Protein AF-A0A969JGU1-F1 (afdb_monomer)

Structure (mmCIF, N/CA/C/O backbone):
data_AF-A0A969JGU1-F1
#
_entry.id   AF-A0A969JG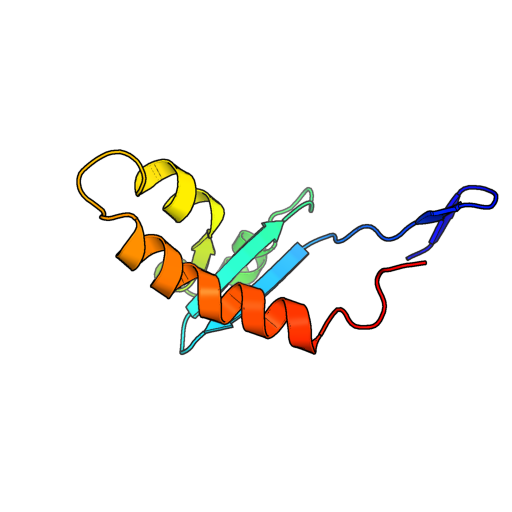U1-F1
#
loop_
_atom_site.group_PDB
_atom_site.id
_atom_site.type_symbol
_atom_site.label_atom_id
_atom_site.label_alt_id
_atom_site.label_comp_id
_atom_site.label_asym_id
_atom_site.label_entity_id
_atom_site.label_seq_id
_atom_site.pdbx_PDB_ins_code
_atom_site.Cartn_x
_atom_site.Cartn_y
_atom_site.Cartn_z
_atom_site.occupancy
_atom_site.B_iso_or_equiv
_atom_site.auth_seq_id
_atom_site.auth_comp_id
_atom_site.auth_asym_id
_atom_site.auth_atom_id
_atom_site.pdbx_PDB_model_num
ATOM 1 N N . MET A 1 1 ? 4.270 -0.070 -18.306 1.00 67.81 1 MET A N 1
ATOM 2 C CA . MET A 1 1 ? 4.761 -1.249 -19.057 1.00 67.81 1 MET A CA 1
ATOM 3 C C . MET A 1 1 ? 5.602 -0.751 -20.221 1.00 67.81 1 MET A C 1
ATOM 5 O O . MET A 1 1 ? 5.138 0.149 -20.910 1.00 67.81 1 MET A O 1
ATOM 9 N N . GLY A 1 2 ? 6.800 -1.289 -20.439 1.00 82.06 2 GLY A N 1
ATOM 10 C CA . GLY A 1 2 ? 7.751 -0.769 -21.430 1.00 82.06 2 GLY A CA 1
ATOM 11 C C . GLY A 1 2 ? 8.589 -1.863 -22.089 1.00 82.06 2 GLY A C 1
ATOM 12 O O . GLY A 1 2 ? 8.335 -3.052 -21.886 1.00 82.06 2 GLY A O 1
ATOM 13 N N . TRP A 1 3 ? 9.547 -1.454 -22.909 1.00 85.31 3 TRP A N 1
ATOM 14 C CA . TRP A 1 3 ? 10.533 -2.333 -23.532 1.00 85.31 3 TRP A CA 1
ATOM 15 C C . TRP A 1 3 ? 11.926 -1.833 -23.167 1.00 85.31 3 TRP A C 1
ATOM 17 O O . TRP A 1 3 ? 12.175 -0.631 -23.221 1.00 85.31 3 TRP A O 1
ATOM 27 N N . GLU A 1 4 ? 12.810 -2.750 -22.793 1.00 82.94 4 GLU A N 1
ATOM 28 C CA . GLU A 1 4 ? 14.234 -2.490 -22.594 1.00 82.94 4 GLU A CA 1
ATOM 29 C C . GLU A 1 4 ? 14.996 -3.382 -23.579 1.00 82.94 4 GLU A C 1
ATOM 31 O O . GLU A 1 4 ? 15.133 -4.593 -23.388 1.00 82.94 4 GLU A O 1
ATOM 36 N N . GLY A 1 5 ? 15.368 -2.801 -24.723 1.00 88.88 5 GLY A N 1
ATOM 37 C CA . GLY A 1 5 ? 15.790 -3.572 -25.893 1.00 88.88 5 GLY A CA 1
ATOM 38 C C . GLY A 1 5 ? 14.688 -4.536 -26.347 1.00 88.88 5 GLY A C 1
ATOM 39 O O . GLY A 1 5 ? 13.551 -4.128 -26.577 1.00 88.88 5 GLY A O 1
ATOM 40 N N . TYR A 1 6 ? 15.014 -5.827 -26.434 1.00 86.19 6 TYR A N 1
ATOM 41 C CA . TYR A 1 6 ? 14.067 -6.890 -26.800 1.00 86.19 6 TYR A CA 1
ATOM 42 C C . TYR A 1 6 ? 13.298 -7.471 -25.605 1.00 86.19 6 TYR A C 1
ATOM 44 O O . TYR A 1 6 ? 12.465 -8.360 -25.780 1.00 86.19 6 TYR A O 1
ATOM 52 N N . LYS A 1 7 ? 13.562 -6.999 -24.381 1.00 78.25 7 LYS A N 1
ATOM 53 C CA . LYS A 1 7 ? 12.909 -7.505 -23.174 1.00 78.25 7 LYS A CA 1
ATOM 54 C C . LYS A 1 7 ? 11.659 -6.688 -22.867 1.00 78.25 7 LYS A C 1
ATOM 56 O O . LYS A 1 7 ? 11.719 -5.467 -22.703 1.00 78.25 7 LYS A O 1
ATOM 61 N N . ARG A 1 8 ? 10.518 -7.365 -22.727 1.00 79.12 8 ARG A N 1
ATOM 62 C CA . ARG A 1 8 ? 9.303 -6.747 -22.192 1.00 79.12 8 ARG A CA 1
ATOM 63 C C . ARG A 1 8 ? 9.497 -6.501 -20.696 1.00 79.12 8 ARG A C 1
ATOM 65 O O . ARG A 1 8 ? 9.749 -7.437 -19.944 1.00 79.12 8 ARG A O 1
ATOM 72 N N . VAL A 1 9 ? 9.361 -5.250 -20.260 1.00 80.69 9 VAL A N 1
ATOM 73 C CA . VAL A 1 9 ? 9.490 -4.881 -18.844 1.00 80.69 9 VAL A CA 1
ATOM 74 C C . VAL A 1 9 ? 8.127 -4.493 -18.281 1.00 80.69 9 VAL A C 1
ATOM 76 O O . VAL A 1 9 ? 7.460 -3.559 -18.752 1.00 80.69 9 VAL A O 1
ATOM 79 N N . PHE A 1 10 ? 7.721 -5.214 -17.239 1.00 79.31 10 PHE A N 1
ATOM 80 C CA . PHE A 1 10 ? 6.551 -4.909 -16.430 1.00 79.31 10 PHE A CA 1
ATOM 81 C C . PHE A 1 10 ? 6.995 -4.602 -15.000 1.00 79.31 10 PHE A C 1
ATOM 83 O O . PHE A 1 10 ? 7.358 -5.499 -14.249 1.00 79.31 10 PHE A O 1
ATOM 90 N N . ASN A 1 11 ? 6.946 -3.323 -14.631 1.00 77.62 11 ASN A N 1
ATOM 91 C CA . ASN A 1 11 ? 7.184 -2.889 -13.262 1.00 77.62 11 ASN A CA 1
ATOM 92 C C . ASN A 1 11 ? 5.836 -2.624 -12.593 1.00 77.62 11 ASN A C 1
ATOM 94 O O . ASN A 1 11 ? 5.114 -1.706 -12.988 1.00 77.62 11 ASN A O 1
ATOM 98 N N . LEU A 1 12 ? 5.509 -3.440 -11.592 1.00 80.75 12 LEU A N 1
ATOM 99 C CA . LEU A 1 12 ? 4.404 -3.187 -10.676 1.00 80.75 12 LEU A CA 1
ATOM 100 C C . LEU A 1 12 ? 4.835 -2.079 -9.711 1.00 80.75 12 LEU A C 1
ATOM 102 O O . LEU A 1 12 ? 5.751 -2.285 -8.919 1.00 80.75 12 LEU A O 1
ATOM 106 N N . LEU A 1 13 ? 4.229 -0.898 -9.840 1.00 84.81 13 LEU A N 1
ATOM 107 C CA . LEU A 1 13 ? 4.573 0.272 -9.025 1.00 84.81 13 LEU A CA 1
ATOM 108 C C . LEU A 1 13 ? 3.916 0.228 -7.647 1.00 84.81 13 LEU A C 1
ATOM 110 O O . LEU A 1 13 ? 4.535 0.604 -6.663 1.00 84.81 13 LEU A O 1
ATOM 114 N N . PHE A 1 14 ? 2.677 -0.244 -7.572 1.00 85.44 14 PHE A N 1
ATOM 115 C CA . PHE A 1 14 ? 1.993 -0.513 -6.318 1.00 85.44 14 PHE A CA 1
ATOM 116 C C . PHE A 1 14 ? 0.914 -1.571 -6.538 1.00 85.44 14 PHE A C 1
ATOM 118 O O . PHE A 1 14 ? 0.387 -1.718 -7.644 1.00 85.44 14 PHE A O 1
ATOM 125 N N . HIS A 1 15 ? 0.578 -2.290 -5.476 1.00 86.25 15 HIS A N 1
ATOM 126 C CA . HIS A 1 15 ? -0.479 -3.287 -5.443 1.00 86.25 15 HIS A CA 1
ATOM 127 C C . HIS A 1 15 ? -1.286 -3.090 -4.164 1.00 86.25 15 HIS A C 1
ATOM 129 O O . HIS A 1 15 ? -0.744 -3.155 -3.059 1.00 86.25 15 HIS A O 1
ATOM 135 N N . LEU A 1 16 ? -2.573 -2.795 -4.335 1.00 88.12 16 LEU A N 1
ATOM 136 C CA . LEU A 1 16 ? -3.517 -2.550 -3.256 1.00 88.12 16 LEU A CA 1
ATOM 137 C C . LEU A 1 16 ? -4.714 -3.484 -3.404 1.00 88.12 16 LEU A C 1
ATOM 139 O O . LEU A 1 16 ? -5.296 -3.537 -4.485 1.00 88.12 16 LEU A O 1
ATOM 143 N N . ASP A 1 17 ? -5.128 -4.111 -2.309 1.00 85.19 17 ASP A N 1
ATOM 144 C CA . ASP A 1 17 ? -6.398 -4.831 -2.231 1.00 85.19 17 ASP A CA 1
ATOM 145 C C . ASP A 1 17 ? -7.390 -4.071 -1.353 1.00 85.19 17 ASP A C 1
ATOM 147 O O . ASP A 1 17 ? -7.026 -3.464 -0.346 1.00 85.19 17 ASP A O 1
ATOM 151 N N . ILE A 1 18 ? -8.673 -4.126 -1.700 1.00 87.31 18 ILE A N 1
ATOM 152 C CA . ILE A 1 18 ? -9.751 -3.609 -0.855 1.00 87.31 18 ILE A CA 1
ATOM 153 C C . ILE A 1 18 ? -10.558 -4.807 -0.374 1.00 87.31 18 ILE A C 1
ATOM 155 O O . ILE A 1 18 ? -11.198 -5.491 -1.168 1.00 87.31 18 ILE A O 1
ATOM 159 N N . ILE A 1 19 ? -10.513 -5.073 0.931 1.00 84.88 19 ILE A N 1
ATOM 160 C CA . ILE A 1 19 ? -11.196 -6.215 1.545 1.00 84.88 19 ILE A CA 1
ATOM 161 C C . ILE A 1 19 ? -12.086 -5.675 2.661 1.00 84.88 19 ILE A C 1
ATOM 163 O O . ILE A 1 19 ? -11.600 -5.223 3.701 1.00 84.88 19 ILE A O 1
ATOM 167 N N . GLY A 1 20 ? -13.400 -5.706 2.428 1.00 86.81 20 GLY A N 1
ATOM 168 C CA . GLY A 1 20 ? -14.378 -5.057 3.300 1.00 86.81 20 GLY A CA 1
ATOM 169 C C . GLY A 1 20 ? -14.235 -3.534 3.25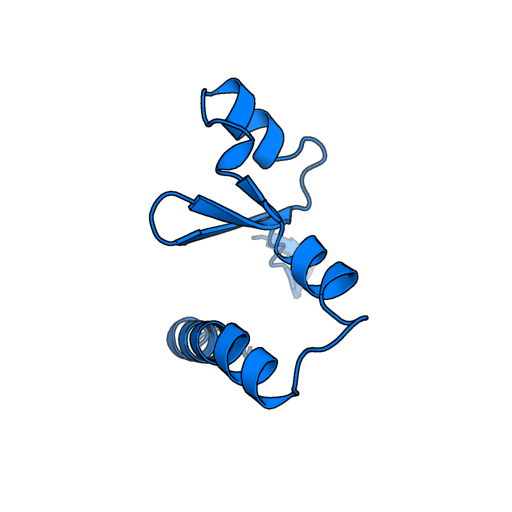4 1.00 86.81 20 GLY A C 1
ATOM 170 O O . GLY A 1 20 ? -14.277 -2.938 2.183 1.00 86.81 20 GLY A O 1
ATOM 171 N N . ASP A 1 21 ? -14.051 -2.906 4.415 1.00 87.38 21 ASP A N 1
ATOM 172 C CA . ASP A 1 21 ? -13.862 -1.456 4.562 1.00 87.38 21 ASP A CA 1
ATOM 173 C C . ASP A 1 21 ? -12.384 -1.040 4.698 1.00 87.38 21 ASP A C 1
ATOM 175 O O . ASP A 1 21 ? -12.079 0.101 5.066 1.00 87.38 21 ASP A O 1
ATOM 179 N N . LYS A 1 22 ? -11.462 -1.971 4.423 1.00 85.56 22 LYS A N 1
ATOM 180 C CA . LYS A 1 22 ? -10.019 -1.812 4.626 1.00 85.56 22 LYS A CA 1
ATOM 181 C C . LYS A 1 22 ? -9.258 -1.880 3.314 1.00 85.56 22 LYS A C 1
ATOM 183 O O . LYS A 1 22 ? -9.610 -2.640 2.414 1.00 85.56 22 LYS A O 1
ATOM 188 N N . ILE A 1 23 ? -8.176 -1.114 3.261 1.00 88.88 23 ILE A N 1
ATOM 189 C CA . ILE A 1 23 ? -7.233 -1.073 2.150 1.00 88.88 23 ILE A CA 1
ATOM 190 C C . ILE A 1 23 ? -5.946 -1.758 2.600 1.00 88.88 23 ILE A C 1
ATOM 192 O O . ILE A 1 23 ? -5.364 -1.404 3.628 1.00 88.88 23 ILE A O 1
ATOM 196 N N . TRP A 1 24 ? -5.510 -2.727 1.814 1.00 87.56 24 TRP A N 1
ATOM 197 C CA . TRP A 1 24 ? -4.355 -3.570 2.053 1.00 87.56 24 TRP A CA 1
ATOM 198 C C . TRP A 1 24 ? -3.255 -3.205 1.070 1.00 87.56 24 TRP A C 1
ATOM 200 O O . TRP A 1 24 ? -3.420 -3.369 -0.132 1.00 87.56 24 TRP A O 1
ATOM 210 N N . VAL A 1 25 ? -2.138 -2.701 1.580 1.00 88.62 25 VAL A N 1
ATOM 211 C CA . VAL A 1 25 ? -0.956 -2.378 0.785 1.00 88.62 25 VAL A CA 1
ATOM 212 C C . VAL A 1 25 ? -0.079 -3.623 0.701 1.00 88.62 25 VAL A C 1
ATOM 214 O O . VAL A 1 25 ? 0.520 -4.034 1.700 1.00 88.62 25 VAL A O 1
ATOM 217 N N . GLN A 1 26 ? -0.057 -4.239 -0.480 1.00 84.75 26 GLN A N 1
ATOM 218 C CA . GLN A 1 26 ? 0.719 -5.444 -0.784 1.00 84.75 26 GLN A CA 1
ATOM 219 C C . GLN A 1 26 ? 2.155 -5.082 -1.155 1.00 84.75 26 GLN A C 1
ATOM 221 O O . GLN A 1 26 ? 3.112 -5.623 -0.606 1.00 84.75 26 GLN A O 1
ATOM 226 N N . GLU A 1 27 ? 2.295 -4.123 -2.067 1.00 83.38 27 GLU A N 1
ATOM 227 C CA . GLU A 1 27 ? 3.575 -3.610 -2.536 1.00 83.38 27 GLU A CA 1
ATOM 228 C C . GLU A 1 27 ? 3.417 -2.122 -2.863 1.00 83.38 27 GLU A C 1
ATOM 230 O O . GLU A 1 27 ? 2.399 -1.712 -3.421 1.00 83.38 27 GLU A O 1
ATOM 235 N N . ASP A 1 28 ? 4.409 -1.311 -2.513 1.00 87.75 28 ASP A N 1
ATOM 236 C CA . ASP A 1 28 ? 4.472 0.112 -2.849 1.00 87.75 28 ASP A CA 1
ATOM 237 C C . ASP A 1 28 ? 5.930 0.456 -3.175 1.00 87.75 28 ASP A C 1
ATOM 239 O O . ASP A 1 28 ? 6.801 0.358 -2.311 1.00 87.75 28 ASP A O 1
ATOM 243 N N . LYS A 1 29 ? 6.205 0.778 -4.442 1.00 84.69 29 LYS A N 1
ATOM 244 C CA . LYS A 1 29 ? 7.532 1.152 -4.968 1.00 84.69 29 LYS A CA 1
ATOM 245 C C . LYS A 1 29 ? 7.611 2.630 -5.329 1.00 84.69 29 LYS A C 1
ATOM 247 O O . LYS A 1 29 ? 8.546 3.047 -6.010 1.00 84.69 29 LYS A O 1
ATOM 252 N N . MET A 1 30 ? 6.604 3.409 -4.950 1.00 84.88 30 MET A N 1
ATOM 253 C CA . MET A 1 30 ? 6.585 4.839 -5.211 1.00 84.88 30 MET A CA 1
ATOM 254 C C . MET A 1 30 ? 7.510 5.553 -4.220 1.00 84.88 30 MET A C 1
ATOM 256 O O . MET A 1 30 ? 7.552 5.203 -3.045 1.00 84.88 30 MET A O 1
ATOM 260 N N . GLU A 1 31 ? 8.215 6.591 -4.676 1.00 83.44 31 GLU A N 1
ATOM 261 C CA . GLU A 1 31 ? 9.019 7.452 -3.787 1.00 83.44 31 GLU A CA 1
ATOM 262 C C . GLU A 1 31 ? 8.155 8.148 -2.726 1.00 83.44 31 GLU A C 1
ATOM 264 O O . GLU A 1 31 ? 8.583 8.348 -1.594 1.00 83.44 31 GLU A O 1
ATOM 269 N N . TYR A 1 32 ? 6.914 8.476 -3.095 1.00 82.31 32 TYR A N 1
ATOM 270 C CA . TYR A 1 32 ? 5.886 8.982 -2.192 1.00 82.31 32 TYR A CA 1
ATOM 271 C C . TYR A 1 32 ? 4.850 7.891 -1.969 1.00 82.31 32 TYR A C 1
ATOM 273 O O . TYR A 1 32 ? 4.178 7.496 -2.930 1.00 82.31 32 TYR A O 1
ATOM 281 N N . SER A 1 33 ? 4.697 7.438 -0.723 1.00 84.44 33 SER A N 1
ATOM 282 C CA . SER A 1 33 ? 3.843 6.292 -0.431 1.00 84.44 33 SER A CA 1
ATOM 283 C C . SER A 1 33 ? 2.398 6.541 -0.859 1.00 84.44 33 SER A C 1
ATOM 285 O O . SER A 1 33 ? 1.785 7.568 -0.537 1.00 84.44 33 SER A O 1
ATOM 287 N N . ILE A 1 34 ? 1.813 5.563 -1.550 1.00 87.44 34 ILE A N 1
ATOM 288 C CA . ILE A 1 34 ? 0.402 5.624 -1.935 1.00 87.44 34 ILE A CA 1
ATOM 289 C C . ILE A 1 34 ? -0.504 5.668 -0.699 1.00 87.44 34 ILE A C 1
ATOM 291 O O . ILE A 1 34 ? -1.540 6.331 -0.716 1.00 87.44 34 ILE A O 1
ATOM 295 N N . ALA A 1 35 ? -0.089 5.030 0.400 1.00 87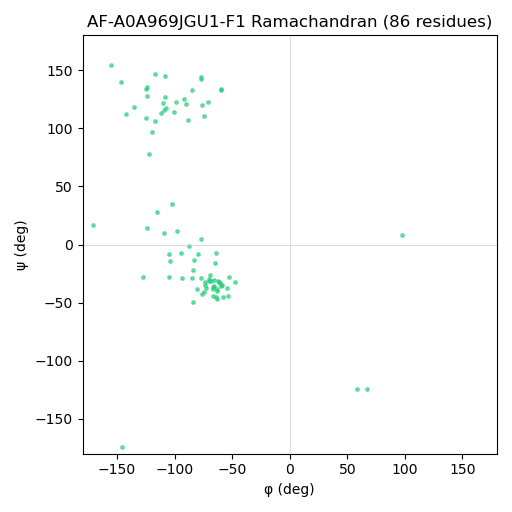.31 35 ALA A N 1
ATOM 296 C CA . ALA A 1 35 ? -0.822 5.040 1.658 1.00 87.31 35 ALA A CA 1
ATOM 297 C C . ALA A 1 35 ? -0.925 6.455 2.249 1.00 87.31 35 ALA A C 1
ATOM 299 O O . ALA A 1 35 ? -1.987 6.836 2.736 1.00 87.31 35 ALA A O 1
ATOM 300 N N . GLU A 1 36 ? 0.14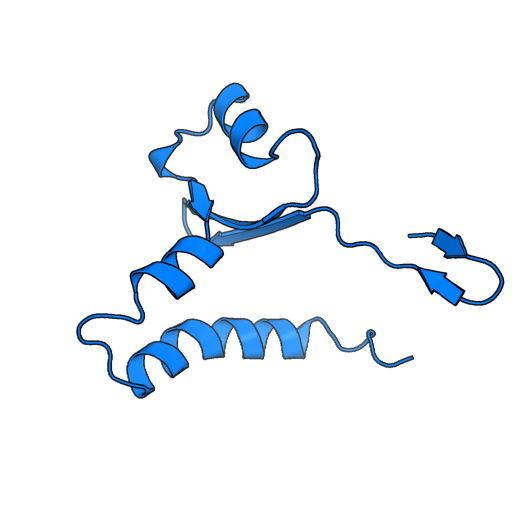1 7.252 2.172 1.00 90.12 36 GLU A N 1
ATOM 301 C CA . GLU A 1 36 ? 0.154 8.630 2.682 1.00 90.12 36 GLU A CA 1
ATOM 302 C C . GLU A 1 36 ? -0.779 9.530 1.872 1.00 90.12 36 GLU A C 1
ATOM 304 O O . GLU A 1 36 ? -1.623 10.217 2.447 1.00 90.12 36 GLU A O 1
ATOM 309 N N . LYS A 1 37 ? -0.744 9.419 0.539 1.00 90.81 37 LYS A N 1
ATOM 310 C CA . LYS A 1 37 ? -1.679 10.138 -0.342 1.00 90.81 37 LYS A CA 1
ATOM 311 C C . LYS A 1 37 ? -3.139 9.776 -0.072 1.00 90.81 37 LYS A C 1
ATOM 313 O O . LYS A 1 37 ? -4.022 10.626 -0.174 1.00 90.81 37 LYS A O 1
ATOM 318 N N . LEU A 1 38 ? -3.418 8.516 0.263 1.00 89.94 38 LEU A N 1
ATOM 319 C CA . LEU A 1 38 ? -4.767 8.087 0.639 1.00 89.94 38 LEU A CA 1
ATOM 320 C C . LEU A 1 38 ? -5.208 8.736 1.959 1.00 89.94 38 LEU A C 1
ATOM 322 O O . LEU A 1 38 ? -6.362 9.158 2.064 1.00 89.94 38 LEU A O 1
ATOM 326 N N . VAL A 1 39 ? -4.299 8.884 2.927 1.00 91.94 39 VAL A N 1
ATOM 327 C CA . VAL A 1 39 ? -4.575 9.612 4.177 1.00 91.94 39 VAL A CA 1
ATOM 328 C C . VAL A 1 39 ? -4.860 11.088 3.920 1.00 91.94 39 VAL A C 1
ATOM 330 O O . VAL A 1 39 ? -5.849 11.606 4.436 1.00 91.94 39 VAL A O 1
ATOM 333 N N . GLU A 1 40 ? -4.061 11.751 3.085 1.00 93.94 40 GLU A N 1
ATOM 334 C CA . GLU A 1 40 ? -4.279 13.155 2.697 1.00 93.94 40 GLU A CA 1
ATOM 335 C C . GLU A 1 40 ? -5.638 13.370 2.022 1.00 93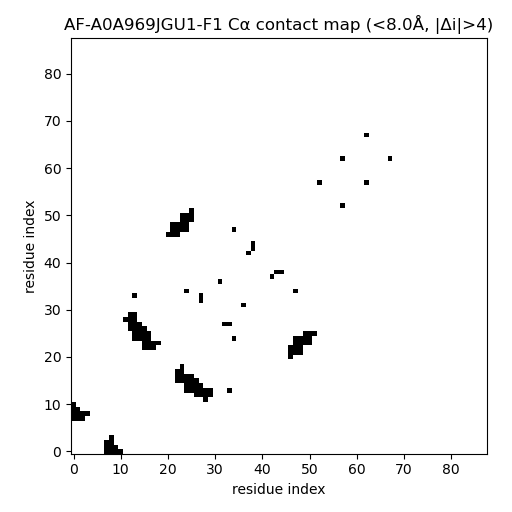.94 40 GLU A C 1
ATOM 337 O O . GLU A 1 40 ? -6.300 14.381 2.246 1.00 93.94 40 GLU A O 1
ATOM 342 N N . LYS A 1 41 ? -6.099 12.387 1.241 1.00 93.00 41 LYS A N 1
ATOM 343 C CA . LYS A 1 41 ? -7.431 12.395 0.617 1.00 93.00 41 LYS A CA 1
ATOM 344 C C . LYS A 1 41 ? -8.579 12.055 1.575 1.00 93.00 41 LYS A C 1
ATOM 346 O O . LYS A 1 41 ? -9.723 11.962 1.135 1.00 93.00 41 LYS A O 1
ATOM 351 N N . GLY A 1 42 ? -8.298 11.887 2.866 1.00 93.12 42 GLY A N 1
ATOM 352 C CA . GLY A 1 42 ? -9.304 11.707 3.910 1.00 93.12 42 GLY A CA 1
ATOM 353 C C . GLY A 1 42 ? -9.571 10.257 4.307 1.00 93.12 42 GLY A C 1
ATOM 354 O O . GLY A 1 42 ? -10.495 10.012 5.084 1.00 93.12 42 GLY A O 1
ATOM 355 N N . ILE A 1 43 ? -8.788 9.281 3.829 1.00 91.50 43 ILE A N 1
ATOM 356 C CA . ILE A 1 43 ? -8.903 7.901 4.318 1.00 91.50 43 ILE A CA 1
ATOM 357 C C . ILE A 1 43 ? -8.234 7.813 5.695 1.00 91.50 43 ILE A C 1
ATOM 359 O O . ILE A 1 43 ? -7.035 8.053 5.822 1.00 91.50 43 ILE A O 1
ATOM 363 N N . PRO A 1 44 ? -8.960 7.428 6.759 1.00 91.06 44 PRO A N 1
ATOM 364 C CA . PRO A 1 44 ? -8.359 7.305 8.077 1.00 91.06 44 PRO A CA 1
ATOM 365 C C . PRO A 1 44 ? -7.214 6.290 8.062 1.00 91.06 44 PRO A C 1
ATOM 367 O O . PRO A 1 44 ? -7.396 5.161 7.606 1.00 91.06 44 PRO A O 1
ATOM 370 N N . LYS A 1 45 ? -6.068 6.635 8.665 1.00 88.50 45 LYS A N 1
ATOM 371 C CA . LYS A 1 45 ? -4.891 5.745 8.761 1.00 88.50 45 LYS A CA 1
ATOM 372 C C . LYS A 1 45 ? -5.220 4.360 9.343 1.00 88.50 45 LYS A C 1
ATOM 374 O O . LYS A 1 45 ? -4.599 3.374 8.980 1.00 88.50 45 LYS A O 1
ATOM 379 N N . LYS A 1 46 ? -6.257 4.268 10.188 1.00 89.56 46 LYS A N 1
ATOM 380 C CA . LYS A 1 46 ? -6.774 3.014 10.772 1.00 89.56 46 LYS A CA 1
ATOM 381 C C . LYS A 1 46 ? -7.369 2.029 9.752 1.00 89.56 46 LYS A C 1
ATOM 383 O O . LYS A 1 46 ? -7.591 0.876 10.106 1.00 89.56 46 LYS A O 1
ATOM 388 N N . ARG A 1 47 ? -7.673 2.472 8.529 1.00 87.75 47 ARG A N 1
ATOM 389 C CA . ARG A 1 47 ? -8.197 1.629 7.441 1.00 87.75 47 ARG A CA 1
ATOM 390 C C . ARG A 1 47 ? -7.110 1.106 6.503 1.00 87.75 47 ARG A C 1
ATOM 392 O O . ARG A 1 47 ? -7.423 0.289 5.644 1.00 87.75 47 ARG A O 1
ATOM 399 N N . LEU A 1 48 ? -5.868 1.560 6.665 1.00 89.00 48 LEU A N 1
ATOM 400 C CA . LEU A 1 48 ? -4.726 1.165 5.847 1.00 89.00 48 LEU A CA 1
ATOM 401 C C . LEU A 1 48 ? -3.915 0.097 6.581 1.00 89.00 48 LEU A C 1
ATOM 403 O O . LEU A 1 48 ? -3.441 0.321 7.695 1.00 89.00 48 LEU A O 1
ATOM 407 N N . PHE A 1 49 ? -3.747 -1.056 5.944 1.00 86.81 49 PHE A N 1
ATOM 408 C CA . PHE A 1 49 ? -3.020 -2.196 6.487 1.00 86.81 49 PHE A CA 1
ATOM 409 C C . PHE A 1 49 ? -1.915 -2.595 5.525 1.00 86.81 49 PHE A C 1
ATOM 411 O O . PHE A 1 49 ? -2.160 -2.819 4.348 1.00 86.81 49 PHE A O 1
ATOM 418 N N . TRP A 1 50 ? -0.693 -2.706 6.023 1.00 84.00 50 TRP A N 1
ATOM 419 C CA . TRP A 1 50 ? 0.423 -3.199 5.229 1.00 84.00 50 TRP A CA 1
ATOM 420 C C . TRP A 1 50 ? 0.510 -4.713 5.376 1.00 84.00 50 TRP A C 1
ATOM 422 O O . TRP A 1 50 ? 0.690 -5.207 6.495 1.00 84.00 50 TRP A O 1
ATOM 432 N N . LEU A 1 51 ? 0.409 -5.462 4.274 1.00 77.56 51 LEU A N 1
ATOM 433 C CA . LEU A 1 51 ? 0.467 -6.923 4.363 1.00 77.56 51 LEU A CA 1
ATOM 434 C C . LEU A 1 51 ? 1.855 -7.393 4.832 1.00 77.56 51 LEU A C 1
ATOM 436 O O . LEU A 1 51 ? 1.954 -8.306 5.656 1.00 77.56 51 LEU A O 1
ATOM 440 N N . ILE A 1 52 ? 2.921 -6.700 4.410 1.00 68.12 52 ILE A N 1
ATOM 441 C CA . ILE A 1 52 ? 4.302 -7.007 4.816 1.00 68.12 52 ILE A CA 1
ATOM 442 C C . ILE A 1 52 ? 4.461 -7.031 6.348 1.00 68.12 52 ILE A C 1
ATOM 444 O O . ILE A 1 52 ? 5.111 -7.933 6.880 1.00 68.12 52 ILE A O 1
ATOM 448 N N . PHE A 1 53 ? 3.781 -6.133 7.074 1.00 62.53 53 PHE A N 1
ATOM 449 C CA . PHE A 1 53 ? 3.854 -6.030 8.536 1.00 62.53 53 PHE A CA 1
ATOM 450 C C . PHE A 1 53 ? 3.190 -7.212 9.254 1.00 62.53 53 PHE A C 1
ATOM 452 O O . PHE A 1 53 ? 3.656 -7.622 10.316 1.00 62.53 53 PHE A O 1
ATOM 459 N N . LEU A 1 54 ? 2.139 -7.811 8.684 1.00 59.28 54 LEU A N 1
ATOM 460 C CA . LEU A 1 54 ? 1.513 -9.000 9.273 1.00 59.28 54 LEU A CA 1
ATOM 461 C C . LEU A 1 54 ? 2.370 -10.252 9.096 1.00 59.28 54 LEU A C 1
ATOM 463 O O . LEU A 1 54 ? 2.383 -11.114 9.974 1.00 59.28 54 LEU A O 1
ATOM 467 N N . THR A 1 55 ? 3.124 -10.332 8.000 1.00 58.31 55 THR A N 1
ATOM 468 C CA . THR A 1 55 ? 4.033 -11.461 7.775 1.00 58.31 55 THR A CA 1
ATOM 469 C C . THR A 1 55 ? 5.261 -11.401 8.681 1.00 58.31 55 THR A C 1
ATOM 471 O O . THR A 1 55 ? 5.664 -12.427 9.213 1.00 58.31 55 THR A O 1
ATOM 474 N N . THR A 1 56 ? 5.814 -10.214 8.946 1.00 57.84 56 THR A N 1
ATOM 475 C CA . THR A 1 56 ? 7.024 -10.071 9.778 1.00 57.84 56 THR A CA 1
ATOM 476 C C . THR A 1 56 ? 6.743 -10.016 11.283 1.00 57.84 56 THR A C 1
ATOM 478 O O . THR A 1 56 ? 7.573 -10.484 12.057 1.00 5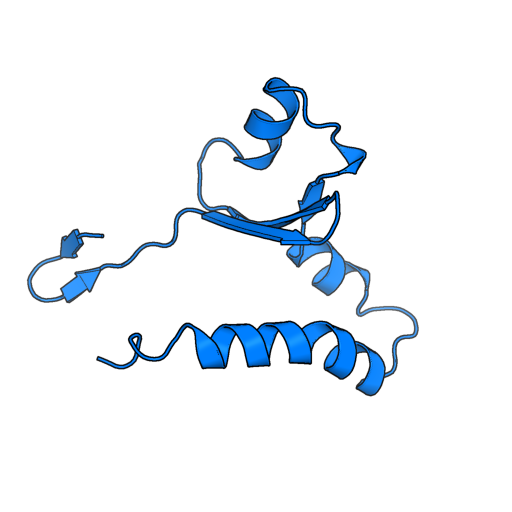7.84 56 THR A O 1
ATOM 481 N N . ILE A 1 57 ? 5.577 -9.523 11.725 1.00 58.34 57 ILE A N 1
ATOM 482 C CA . ILE A 1 57 ? 5.233 -9.433 13.162 1.00 58.34 57 ILE A CA 1
ATOM 483 C C . ILE A 1 57 ? 4.451 -10.671 13.651 1.00 58.34 57 ILE A C 1
ATOM 485 O O . ILE A 1 57 ? 4.573 -11.061 14.813 1.00 58.34 57 ILE A O 1
ATOM 489 N N . GLY A 1 58 ? 3.687 -11.341 12.777 1.00 48.50 58 GLY A N 1
ATOM 490 C CA . GLY A 1 58 ? 2.850 -12.499 13.129 1.00 48.50 58 GLY A CA 1
ATOM 491 C C . GLY A 1 58 ? 3.567 -13.855 13.181 1.00 48.50 58 GLY A C 1
ATOM 492 O O . GLY A 1 58 ? 3.014 -14.814 13.719 1.00 48.50 58 GLY A O 1
ATOM 493 N N . LEU A 1 59 ? 4.796 -13.956 12.665 1.00 48.56 59 LEU A N 1
ATOM 494 C CA . LEU A 1 59 ? 5.523 -15.230 12.591 1.00 48.56 59 LEU A CA 1
ATOM 495 C C . LEU A 1 59 ? 6.196 -15.666 13.905 1.00 48.56 59 LEU A C 1
ATOM 497 O O . LEU A 1 59 ? 6.675 -16.793 13.975 1.00 48.56 59 LEU A O 1
ATOM 501 N N . ILE A 1 60 ? 6.232 -14.835 14.956 1.00 50.09 60 ILE A N 1
ATOM 502 C CA . ILE A 1 60 ? 7.143 -15.095 16.089 1.00 50.09 60 ILE A CA 1
ATOM 503 C C . ILE A 1 60 ? 6.485 -15.635 17.371 1.00 50.09 60 ILE A C 1
ATOM 505 O O . ILE A 1 60 ? 7.231 -16.064 18.246 1.00 50.09 60 ILE A O 1
ATOM 509 N N . ARG A 1 61 ? 5.149 -15.716 17.544 1.00 47.16 61 ARG A N 1
ATOM 510 C CA . ARG A 1 61 ? 4.640 -16.141 18.876 1.00 47.16 61 ARG A CA 1
ATOM 511 C C . ARG A 1 61 ? 3.639 -17.277 19.067 1.00 47.16 61 ARG A C 1
ATOM 513 O O . ARG A 1 61 ? 3.745 -17.876 20.132 1.00 47.16 61 ARG A O 1
ATOM 520 N N . SER A 1 62 ? 2.736 -17.653 18.157 1.00 52.25 62 SER A N 1
ATOM 521 C CA . SER A 1 62 ? 1.886 -18.840 18.440 1.00 52.25 62 SER A CA 1
ATOM 522 C C . SER A 1 62 ? 1.004 -19.376 17.300 1.00 52.25 62 SER A C 1
ATOM 524 O O . SER A 1 62 ? 0.047 -20.100 17.578 1.00 52.25 62 SER A O 1
ATOM 526 N N . MET A 1 63 ? 1.229 -19.021 16.033 1.00 49.44 63 MET A N 1
ATOM 527 C CA . MET A 1 63 ? 0.337 -19.472 14.952 1.00 49.44 63 MET A CA 1
ATOM 528 C C . MET A 1 63 ? 0.721 -20.859 14.424 1.00 49.44 63 MET A C 1
ATOM 530 O O . MET A 1 63 ? 1.886 -21.123 14.129 1.00 49.44 63 MET A O 1
ATOM 534 N N . ARG A 1 64 ? -0.270 -21.751 14.281 1.00 60.78 64 ARG A N 1
ATOM 535 C CA . ARG A 1 64 ? -0.086 -23.058 13.633 1.00 60.78 64 ARG A CA 1
ATOM 536 C C . ARG A 1 64 ? -0.046 -22.864 12.116 1.00 60.78 64 ARG A C 1
ATOM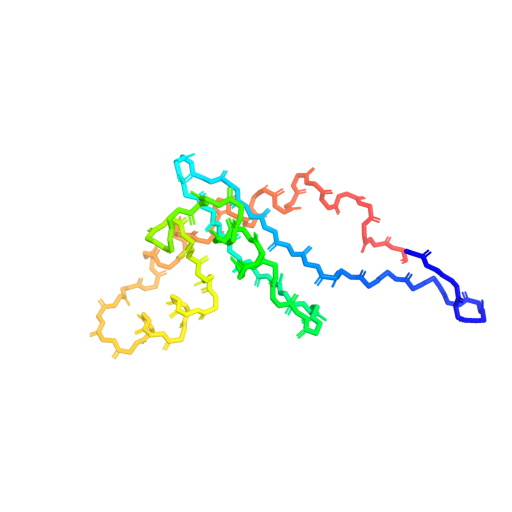 538 O O . ARG A 1 64 ? -0.802 -22.065 11.573 1.00 60.78 64 ARG A O 1
ATOM 545 N N . LEU A 1 65 ? 0.783 -23.649 11.422 1.00 52.72 65 LEU A N 1
ATOM 546 C CA . LEU A 1 65 ? 0.938 -23.640 9.954 1.00 52.72 65 LEU A CA 1
ATOM 547 C C . LEU A 1 65 ? -0.400 -23.659 9.185 1.00 52.72 65 LEU A C 1
ATOM 549 O O . LEU A 1 65 ? -0.521 -23.044 8.132 1.00 52.72 65 LEU A O 1
ATOM 553 N N . LEU A 1 66 ? -1.428 -24.313 9.730 1.00 57.16 66 LEU A N 1
ATOM 554 C CA . LEU A 1 66 ? -2.761 -24.387 9.124 1.00 57.16 66 LEU A CA 1
ATOM 555 C C . LEU A 1 66 ? -3.508 -23.041 9.107 1.00 57.16 66 LEU A C 1
ATOM 557 O O . LEU A 1 66 ? -4.270 -22.784 8.176 1.00 57.16 66 LEU A O 1
ATOM 561 N N . ASP A 1 67 ? -3.275 -22.170 10.090 1.00 56.53 67 ASP A N 1
ATOM 562 C CA . ASP A 1 67 ? -3.894 -20.840 10.152 1.00 56.53 67 ASP A CA 1
ATOM 563 C C . ASP A 1 67 ? -3.257 -19.895 9.118 1.00 56.53 67 ASP A C 1
ATOM 565 O O . ASP A 1 67 ? -3.953 -19.114 8.471 1.00 56.53 67 ASP A O 1
ATOM 569 N N . TYR A 1 68 ? -1.948 -20.046 8.878 1.00 54.16 68 TYR A N 1
ATOM 570 C CA . TYR A 1 68 ? -1.218 -19.359 7.805 1.00 54.16 68 TYR A CA 1
ATOM 571 C C . TYR A 1 68 ? -1.734 -19.765 6.418 1.00 54.16 68 TYR A C 1
ATOM 573 O O . TYR A 1 68 ? -2.046 -18.911 5.587 1.00 54.16 68 TYR A O 1
ATOM 581 N N . ILE A 1 69 ? -1.909 -21.073 6.199 1.00 57.66 69 ILE A N 1
ATOM 582 C CA . ILE A 1 69 ? -2.468 -21.625 4.959 1.00 57.66 69 ILE A CA 1
ATOM 583 C C . ILE A 1 69 ? -3.860 -21.040 4.705 1.00 57.66 69 ILE A C 1
ATOM 585 O O . ILE A 1 69 ? -4.111 -20.577 3.602 1.00 57.66 69 ILE A O 1
ATOM 589 N N . ARG A 1 70 ? -4.743 -20.957 5.708 1.00 60.75 70 ARG A N 1
ATOM 590 C CA . ARG A 1 70 ? -6.092 -20.375 5.549 1.00 60.75 70 ARG A CA 1
ATOM 591 C C . ARG A 1 70 ? -6.101 -18.879 5.232 1.00 60.75 70 ARG A C 1
ATOM 593 O O . ARG A 1 70 ? -7.014 -18.424 4.551 1.00 60.75 70 ARG A O 1
ATOM 600 N N . LEU A 1 71 ? -5.111 -18.127 5.708 1.00 59.66 71 LEU A N 1
ATOM 601 C CA . LEU A 1 71 ? -5.012 -16.686 5.463 1.00 59.66 71 LEU A CA 1
ATOM 602 C C . LEU A 1 71 ? -4.492 -16.366 4.051 1.00 59.66 71 LEU A C 1
ATOM 604 O O . LEU A 1 71 ? -4.818 -15.324 3.483 1.00 59.66 71 LEU A O 1
ATOM 608 N N . ILE A 1 72 ? -3.674 -17.259 3.488 1.00 59.84 72 ILE A N 1
ATOM 609 C CA . ILE A 1 72 ? -2.958 -17.040 2.223 1.00 59.84 72 ILE A CA 1
ATOM 610 C C . ILE A 1 72 ? -3.577 -17.824 1.060 1.00 59.84 72 ILE A C 1
ATOM 612 O O . ILE A 1 72 ? -3.530 -17.346 -0.072 1.00 59.84 72 ILE A O 1
ATOM 616 N N . LEU A 1 73 ? -4.230 -18.969 1.301 1.00 64.56 73 LEU A N 1
ATOM 617 C CA . LEU A 1 73 ? -4.904 -19.751 0.250 1.00 64.56 73 LEU A CA 1
ATOM 618 C C . LEU A 1 73 ? -5.910 -18.946 -0.578 1.00 64.56 73 LEU A C 1
ATOM 620 O O . LEU A 1 73 ? -5.886 -19.097 -1.797 1.00 64.56 73 LEU A O 1
ATOM 624 N N . PRO A 1 74 ? -6.777 -18.101 0.016 1.00 60.19 74 PRO A N 1
ATOM 625 C CA . PRO A 1 74 ? -7.718 -17.301 -0.764 1.00 60.19 74 PRO A CA 1
ATOM 626 C C . PRO A 1 74 ? -6.992 -16.350 -1.718 1.00 60.19 74 PRO A C 1
ATOM 628 O O . PRO A 1 74 ? -7.458 -16.105 -2.825 1.00 60.19 74 PRO A O 1
ATOM 631 N N . GLN A 1 75 ? -5.812 -15.877 -1.312 1.00 59.25 75 GLN A N 1
ATOM 632 C CA . GLN A 1 75 ? -4.977 -14.963 -2.083 1.00 59.25 75 GLN A CA 1
ATOM 633 C C . GLN A 1 75 ? -4.257 -15.716 -3.210 1.00 59.25 75 GLN A C 1
ATOM 635 O O . GLN A 1 75 ? -4.284 -15.273 -4.350 1.00 59.25 75 GLN A O 1
ATOM 640 N N . LEU A 1 76 ? -3.720 -16.914 -2.953 1.00 53.19 76 LEU A N 1
ATOM 641 C CA . LEU A 1 76 ? -3.133 -17.773 -3.995 1.00 53.19 76 LEU A CA 1
ATOM 642 C C . LEU A 1 76 ? -4.175 -18.295 -5.000 1.00 53.19 76 LEU A C 1
ATOM 644 O O . LEU A 1 76 ? -3.880 -18.382 -6.190 1.00 53.19 76 LEU A O 1
ATOM 648 N N . ALA A 1 77 ? -5.395 -18.604 -4.554 1.00 54.47 77 ALA A N 1
ATOM 649 C CA . ALA A 1 77 ? -6.506 -18.991 -5.427 1.00 54.47 77 ALA A CA 1
ATOM 650 C C . ALA A 1 77 ? -7.029 -17.812 -6.272 1.00 54.47 77 ALA A C 1
ATOM 652 O O . ALA A 1 77 ? -7.494 -18.003 -7.393 1.00 54.47 77 ALA A O 1
ATOM 653 N N . PHE A 1 78 ? -6.924 -16.585 -5.756 1.00 53.31 78 PHE A N 1
ATOM 654 C CA . PHE A 1 78 ? -7.236 -15.365 -6.497 1.00 53.31 78 PHE A CA 1
ATOM 655 C C . PHE A 1 78 ? -6.144 -15.021 -7.525 1.00 53.31 78 PHE A C 1
ATOM 657 O O . PHE A 1 78 ? -6.453 -14.693 -8.673 1.00 53.31 78 PHE A O 1
ATOM 664 N N . LEU A 1 79 ? -4.869 -15.189 -7.154 1.00 47.12 79 LEU A N 1
ATOM 665 C CA . LEU A 1 79 ? -3.728 -15.068 -8.064 1.00 47.12 79 LEU A CA 1
ATOM 666 C C . LEU A 1 79 ? -3.795 -16.143 -9.172 1.00 47.12 79 LEU A C 1
ATOM 668 O O . LEU A 1 79 ? -3.554 -15.847 -10.336 1.00 47.12 79 LEU A O 1
ATOM 672 N N . SER A 1 80 ? -4.215 -17.380 -8.894 1.00 47.72 80 SER A N 1
ATOM 673 C CA . SER A 1 80 ? -4.320 -18.397 -9.956 1.00 47.72 80 SER A CA 1
ATOM 674 C C . SER A 1 80 ? -5.440 -18.121 -10.973 1.00 47.72 80 SER A C 1
ATOM 676 O O . SER A 1 80 ? -5.312 -18.517 -12.134 1.00 47.72 80 SER A O 1
ATOM 678 N N . SER A 1 81 ? -6.506 -17.401 -10.594 1.00 43.44 81 SER A N 1
ATOM 679 C CA . SER A 1 81 ? -7.597 -17.055 -11.519 1.00 43.44 81 SER A CA 1
ATOM 680 C C . SER A 1 81 ? -7.318 -15.810 -12.374 1.00 43.44 81 SER A C 1
ATOM 682 O O . SER A 1 81 ? -7.868 -15.701 -13.471 1.00 43.44 81 SER A O 1
ATOM 684 N N . HIS A 1 82 ? -6.410 -14.926 -11.940 1.00 44.94 82 HIS A N 1
ATOM 685 C CA . HIS A 1 82 ? -6.065 -13.685 -12.652 1.00 44.94 82 HIS A CA 1
ATOM 686 C C . HIS A 1 82 ? -4.714 -13.733 -13.393 1.00 44.94 82 HIS A C 1
ATOM 688 O O . HIS A 1 82 ? -4.474 -12.906 -14.272 1.00 44.94 82 HIS A O 1
ATOM 694 N N . TYR A 1 83 ? -3.847 -14.717 -13.119 1.00 43.38 83 TYR A N 1
ATOM 695 C CA . TYR A 1 83 ? -2.494 -14.815 -13.698 1.00 43.38 83 TYR A CA 1
ATOM 696 C C . TYR A 1 83 ? -2.391 -15.846 -14.836 1.00 43.38 83 TYR A C 1
ATOM 698 O O . TYR A 1 83 ? -1.347 -16.462 -15.041 1.00 43.38 83 TYR A O 1
ATOM 706 N N . LYS A 1 84 ? -3.444 -15.998 -15.651 1.00 38.88 84 LYS A N 1
ATOM 707 C CA . LYS A 1 84 ? -3.391 -16.809 -16.888 1.00 38.88 84 LYS A CA 1
ATOM 708 C C . LYS A 1 84 ? -2.426 -16.271 -17.961 1.00 38.88 84 LYS A C 1
ATOM 710 O O . LYS A 1 84 ? -2.211 -16.949 -18.957 1.00 38.88 84 LYS A O 1
ATOM 715 N N . TYR A 1 85 ? -1.842 -15.085 -17.775 1.00 39.47 85 TYR A N 1
ATOM 716 C CA . TYR A 1 85 ? -1.104 -14.364 -18.821 1.00 39.47 85 TYR A CA 1
ATOM 717 C C . TYR A 1 85 ? 0.347 -13.995 -18.464 1.00 39.47 85 TYR A C 1
ATOM 719 O O . TYR A 1 85 ? 0.939 -13.171 -19.153 1.00 39.47 85 TYR A O 1
ATOM 727 N N . LEU A 1 86 ? 0.933 -14.575 -17.408 1.00 39.94 86 LEU A N 1
ATOM 728 C CA . LEU A 1 86 ? 2.288 -14.224 -16.938 1.00 39.94 86 LEU A CA 1
ATOM 729 C C . LEU A 1 86 ? 3.326 -15.360 -17.055 1.00 39.94 86 LEU A C 1
ATOM 731 O O . LEU A 1 86 ? 4.297 -15.397 -16.306 1.00 39.94 86 LEU A O 1
ATOM 735 N N . LEU A 1 87 ? 3.137 -16.267 -18.017 1.00 31.47 87 LEU A N 1
ATOM 736 C CA . LEU A 1 87 ? 4.170 -17.192 -18.496 1.00 31.47 87 LEU A CA 1
ATOM 737 C C . LEU A 1 87 ? 4.357 -16.996 -20.007 1.00 31.47 87 LEU A C 1
ATOM 739 O O . LEU A 1 87 ? 3.833 -17.773 -20.800 1.00 31.47 87 LEU A O 1
ATOM 743 N N . PHE A 1 88 ? 5.071 -15.934 -20.380 1.00 36.19 88 PHE A N 1
ATOM 744 C CA . PHE A 1 88 ? 5.805 -15.799 -21.641 1.00 36.19 88 PHE A CA 1
ATOM 745 C C . PHE A 1 88 ? 7.072 -14.989 -21.377 1.00 36.19 88 PHE A C 1
ATOM 747 O O . PHE A 1 88 ? 6.977 -13.997 -20.615 1.00 36.19 88 PHE A O 1
#

Mean predicted aligned error: 12.02 Å

Radius of gyration: 16.2 Å; Cα contacts (8 Å, |Δi|>4): 67; chains: 1; bounding box: 30×38×46 Å

Solvent-accessible surface area (backbone atoms only — not comparable to full-atom values): 5626 Å² total; per-residue (Å²): 120,54,68,60,84,93,42,81,42,78,76,83,52,62,42,75,47,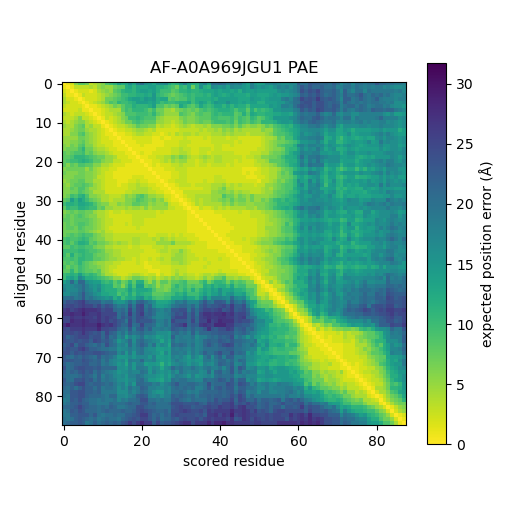76,61,89,90,31,40,33,41,68,44,75,68,51,96,66,54,66,68,57,56,40,36,75,75,67,45,60,69,92,37,57,42,56,50,63,56,54,61,71,67,55,72,78,79,81,75,54,73,67,61,55,47,65,70,44,47,63,54,54,58,50,48,63,73,70,54,85,79,76,87,127

Nearest PDB structures (foldseek):
  3d7q-assembly2_A-2  TM=8.664E-01  e=3.347E-03  Nostoc punctiforme PCC 73102
  2nlv-assembly1_B  TM=8.879E-01  e=4.120E-03  Trichormus variabilis ATCC 29413
  2nwv-assembly1_A-2  TM=9.160E-01  e=3.771E-02  Trichormus variabilis
  2nvm-assembly1_A  TM=7.433E-01  e=1.431E-02  Trichormus variabilis ATCC 29413
  1v3a-assembly1_A  TM=3.258E-01  e=9.557E+00  Homo sapiens

Foldseek 3Di:
DDDDDPDDDDDDQWDWDDDPQAIETADHNDPDGPLVVVVVVPDPNVRYHYPVCCVVVVPPDDDDPVVVCVVCVVVVVVCVVPVPDPDD

pLDDT: mean 71.73, std 17.74, range [31.47, 93.94]

Secondary structure (DSSP, 8-state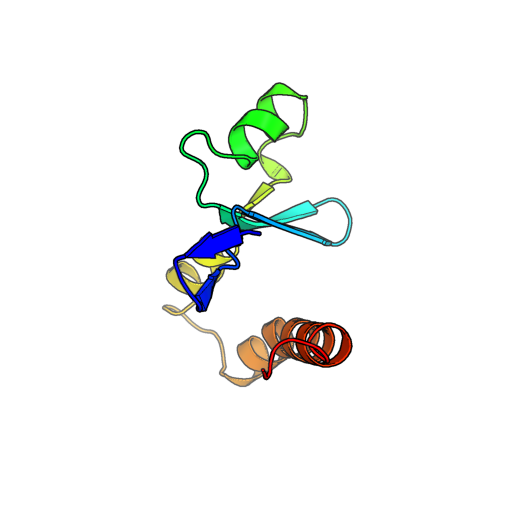):
-EEETTEEE----EEEEEETTEEEEEEE--SS-HHHHHHHTT--GGGEEEHHHHHHHHTSSS--HHHHHHHHHHHHHHHHHH-TT---

Sequence (88 aa):
MGWEGYKRVFNLLFHLDIIGDKIWVQEDKMEYSIAEKLVEKGIPKKRLFWLIFLTTIGLIRSMRLLDYIRLILPQLAFLSSHYKYLLF